Protein AF-A0A4R2IZD0-F1 (afdb_monomer_lite)

Secondary structure (DSSP, 8-state):
--------PPP-----------------------HHHHHHHHHHHHHHHHHSTTSHHHHHHHHHHHHHHHHHHHHHHHHS-----

Structure (mmCIF, N/CA/C/O backbone):
data_AF-A0A4R2IZD0-F1
#
_entry.id   AF-A0A4R2IZD0-F1
#
loop_
_atom_site.group_PDB
_atom_site.id
_atom_site.type_symbol
_atom_site.label_atom_id
_atom_site.label_alt_id
_atom_site.label_comp_id
_atom_site.label_asym_id
_atom_site.label_entity_id
_atom_site.label_seq_id
_atom_site.pdbx_PDB_ins_code
_atom_site.Cartn_x
_atom_site.Cartn_y
_atom_site.Cartn_z
_atom_site.occupancy
_atom_site.B_iso_or_equiv
_atom_site.auth_seq_id
_atom_site.auth_comp_id
_atom_site.auth_asym_id
_atom_site.auth_atom_id
_atom_site.pdbx_PDB_model_num
ATOM 1 N N . MET A 1 1 ? 29.004 5.013 35.390 1.00 43.78 1 MET A N 1
ATOM 2 C CA . MET A 1 1 ? 28.184 6.088 34.783 1.00 43.78 1 MET A CA 1
ATOM 3 C C . MET A 1 1 ? 28.108 5.840 33.280 1.00 43.78 1 MET A C 1
ATOM 5 O O . MET A 1 1 ? 29.132 5.926 32.617 1.00 43.78 1 MET A O 1
ATOM 9 N N . PHE A 1 2 ? 26.946 5.438 32.752 1.00 46.25 2 PHE A N 1
ATOM 10 C CA . PHE A 1 2 ? 26.779 5.041 31.346 1.00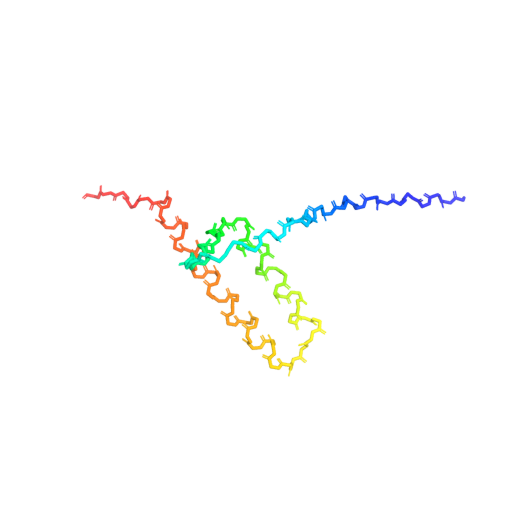 46.25 2 PHE A CA 1
ATOM 11 C C . PHE A 1 2 ? 26.285 6.221 30.496 1.00 46.25 2 PHE A C 1
ATOM 13 O O . PHE A 1 2 ? 25.242 6.807 30.774 1.00 46.25 2 PHE A O 1
ATOM 20 N N . ARG A 1 3 ? 27.057 6.576 29.464 1.00 45.00 3 ARG A N 1
ATOM 21 C CA . ARG A 1 3 ? 26.799 7.691 28.543 1.00 45.00 3 ARG A CA 1
ATOM 22 C C . ARG A 1 3 ? 25.865 7.204 27.426 1.00 45.00 3 ARG A C 1
ATOM 24 O O . ARG A 1 3 ? 26.278 6.392 26.600 1.00 45.00 3 ARG A O 1
ATOM 31 N N . ARG A 1 4 ? 24.609 7.668 27.410 1.00 47.62 4 ARG A N 1
ATOM 32 C CA . ARG A 1 4 ? 23.650 7.403 26.321 1.00 47.62 4 ARG A CA 1
ATOM 33 C C . ARG A 1 4 ? 24.181 8.029 25.029 1.00 47.62 4 ARG A C 1
ATOM 35 O O . ARG A 1 4 ? 24.309 9.246 24.936 1.00 47.62 4 ARG A O 1
ATOM 42 N N . LYS A 1 5 ? 24.513 7.194 24.044 1.00 54.50 5 LYS A N 1
ATOM 43 C CA . LYS A 1 5 ? 24.762 7.634 22.670 1.00 54.50 5 LYS A CA 1
ATOM 44 C C . LYS A 1 5 ? 23.395 7.883 22.037 1.00 54.50 5 LYS A C 1
ATOM 46 O O . LYS A 1 5 ? 22.642 6.939 21.823 1.00 54.50 5 LYS A O 1
ATOM 51 N N . HIS A 1 6 ? 23.059 9.147 21.808 1.00 48.97 6 HIS A N 1
ATOM 52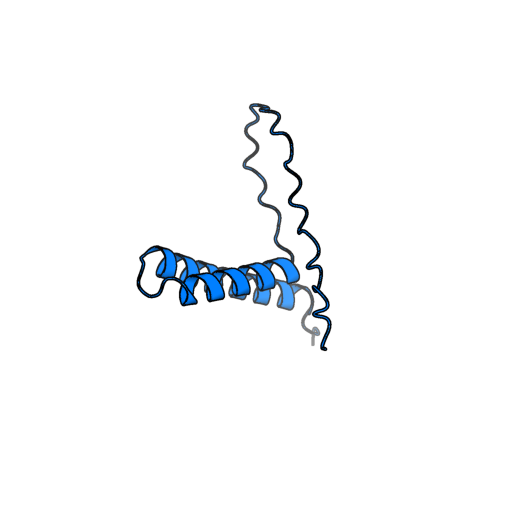 C CA . HIS A 1 6 ? 21.917 9.515 20.982 1.00 48.97 6 HIS A CA 1
ATOM 53 C C . HIS A 1 6 ? 22.209 9.044 19.555 1.00 48.97 6 HIS A C 1
ATOM 55 O O . HIS A 1 6 ? 23.115 9.562 18.903 1.00 48.97 6 HIS A O 1
ATOM 61 N N . LEU A 1 7 ? 21.494 8.012 19.106 1.00 48.97 7 LEU A N 1
ATOM 62 C CA . LEU A 1 7 ? 21.496 7.590 17.713 1.00 48.97 7 LEU A CA 1
ATOM 63 C C . LEU A 1 7 ? 20.751 8.670 16.921 1.00 48.97 7 LEU A C 1
ATOM 65 O O . LEU A 1 7 ? 19.553 8.876 17.099 1.00 48.97 7 LEU A O 1
ATOM 69 N N . HIS A 1 8 ? 21.499 9.413 16.116 1.00 42.88 8 HIS A N 1
ATOM 70 C CA . HIS A 1 8 ? 20.990 10.391 15.168 1.00 42.88 8 HIS A CA 1
ATOM 71 C C . HIS A 1 8 ? 20.281 9.626 14.044 1.00 42.88 8 HIS A C 1
ATOM 73 O O . HIS A 1 8 ? 20.939 9.023 13.199 1.00 42.88 8 HIS A O 1
ATOM 79 N N . ALA A 1 9 ? 18.948 9.583 14.067 1.00 46.72 9 ALA A N 1
ATOM 80 C CA . ALA A 1 9 ? 18.180 9.190 12.892 1.00 46.72 9 ALA A CA 1
ATOM 81 C C . ALA A 1 9 ? 18.425 10.255 11.805 1.00 46.72 9 ALA A C 1
ATOM 83 O O . ALA A 1 9 ? 18.313 11.445 12.119 1.00 46.72 9 ALA A O 1
ATOM 84 N N . PRO A 1 10 ? 18.798 9.888 10.567 1.00 52.12 10 PRO A N 1
ATOM 85 C CA . PRO A 1 10 ? 18.956 10.879 9.515 1.00 52.12 10 PRO A CA 1
ATOM 86 C C . PRO A 1 10 ? 17.597 11.554 9.265 1.00 52.12 10 PRO A C 1
ATOM 88 O O . PRO A 1 10 ? 16.581 10.857 9.182 1.00 52.12 10 PRO A O 1
ATOM 91 N N . PRO A 1 11 ? 17.540 12.892 9.162 1.00 47.03 11 PRO A N 1
ATOM 92 C CA . PRO A 1 11 ? 16.310 13.568 8.791 1.00 47.03 11 PRO A CA 1
ATOM 93 C C . PRO A 1 11 ? 15.949 13.146 7.365 1.00 47.03 11 PRO A C 1
ATOM 95 O O . PRO A 1 11 ? 16.713 13.384 6.429 1.00 47.03 11 PRO A O 1
ATOM 98 N N . VAL A 1 12 ? 14.791 12.506 7.195 1.00 53.94 12 VAL A N 1
ATOM 99 C CA . VAL A 1 12 ? 14.179 12.310 5.878 1.00 53.94 12 VAL A CA 1
ATOM 100 C C . VAL A 1 12 ? 13.888 13.704 5.333 1.00 53.94 12 VAL A C 1
ATOM 102 O O . VAL A 1 12 ? 12.941 14.369 5.749 1.00 53.94 12 VAL A O 1
ATOM 105 N N . ALA A 1 13 ? 14.767 14.192 4.463 1.00 48.38 13 ALA A N 1
ATOM 106 C CA . ALA A 1 13 ? 14.631 15.482 3.815 1.00 48.38 13 ALA A CA 1
ATOM 107 C C . ALA A 1 13 ? 13.496 15.406 2.783 1.00 48.38 13 ALA A C 1
ATOM 109 O O . ALA A 1 13 ? 13.730 15.178 1.598 1.00 48.38 13 ALA A O 1
ATOM 110 N N . VAL A 1 14 ? 12.256 15.602 3.231 1.00 54.84 14 VAL A N 1
ATOM 111 C CA . VAL A 1 14 ? 11.143 15.931 2.338 1.00 54.84 14 VAL A CA 1
ATOM 112 C C . VAL A 1 14 ? 11.392 17.361 1.869 1.00 54.84 14 VAL A C 1
ATOM 114 O O . VAL A 1 14 ? 11.170 18.320 2.606 1.00 54.84 14 VAL A O 1
ATOM 117 N N . ARG A 1 15 ? 11.964 17.512 0.673 1.00 55.16 15 ARG A N 1
ATOM 118 C CA . ARG A 1 15 ? 12.174 18.828 0.058 1.00 55.16 15 ARG A CA 1
ATOM 119 C C . ARG A 1 15 ? 10.787 19.427 -0.215 1.00 55.16 15 ARG A C 1
ATOM 121 O O . ARG A 1 15 ? 10.028 18.798 -0.951 1.00 55.16 15 ARG A O 1
ATOM 128 N N . PRO A 1 16 ? 10.433 20.608 0.321 1.00 45.91 16 PRO A N 1
ATOM 129 C CA . PRO A 1 16 ? 9.241 21.300 -0.136 1.00 45.91 16 PRO A CA 1
ATOM 130 C C . PRO A 1 16 ? 9.546 21.824 -1.541 1.00 45.91 16 PRO A C 1
ATOM 132 O O . PRO A 1 16 ? 10.294 22.786 -1.708 1.00 45.91 16 PRO A O 1
ATOM 135 N N . GLY A 1 17 ? 9.037 21.136 -2.563 1.00 47.84 17 GLY A N 1
ATOM 136 C CA . GLY A 1 17 ? 8.972 21.693 -3.907 1.00 47.84 17 GLY A CA 1
ATOM 137 C C . GLY A 1 17 ? 8.093 22.935 -3.847 1.00 47.84 17 GLY A C 1
ATOM 138 O O . GLY A 1 17 ? 6.930 22.855 -3.460 1.00 47.84 17 GLY A O 1
ATOM 139 N N . THR A 1 18 ? 8.674 24.091 -4.147 1.00 48.84 18 THR A N 1
ATOM 140 C CA . THR A 1 18 ? 7.948 25.344 -4.336 1.00 48.84 18 THR A CA 1
ATOM 141 C C . THR A 1 18 ? 6.919 25.135 -5.439 1.00 48.84 18 THR A C 1
ATOM 143 O O . THR A 1 18 ? 7.287 24.897 -6.586 1.00 48.84 18 THR A O 1
ATOM 146 N N . LEU A 1 19 ? 5.647 25.163 -5.048 1.00 45.06 19 LEU A N 1
ATOM 147 C CA . LEU A 1 19 ? 4.487 25.039 -5.917 1.00 45.06 19 LEU A CA 1
ATOM 148 C C . LEU A 1 19 ? 4.389 26.320 -6.761 1.00 45.06 19 LEU A C 1
ATOM 150 O O . LEU A 1 19 ? 3.864 27.330 -6.297 1.00 45.06 19 LEU A O 1
ATOM 154 N N . ASP A 1 20 ? 4.972 26.297 -7.958 1.00 44.59 20 ASP A N 1
ATOM 155 C CA . ASP A 1 20 ? 4.673 27.275 -9.001 1.00 44.59 20 ASP A CA 1
ATOM 156 C C . ASP A 1 20 ? 3.341 26.848 -9.622 1.00 44.59 20 ASP A C 1
ATOM 158 O O . ASP A 1 20 ? 3.213 25.735 -10.137 1.00 44.59 20 ASP A O 1
ATOM 162 N N . VAL A 1 21 ? 2.309 27.670 -9.445 1.00 50.25 21 VAL A N 1
ATOM 163 C CA . VAL A 1 21 ? 0.946 27.362 -9.890 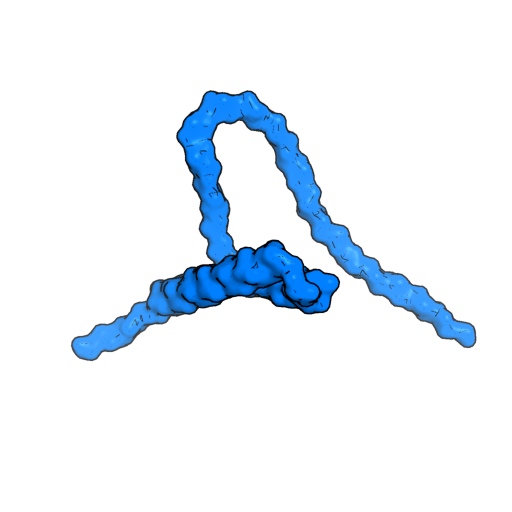1.00 50.25 21 VAL A CA 1
ATOM 164 C C . VAL A 1 21 ? 0.865 27.706 -11.373 1.00 50.25 21 VAL A C 1
ATOM 166 O O . VAL A 1 21 ? 0.382 28.771 -11.752 1.00 50.25 21 VAL A O 1
ATOM 169 N N . ALA A 1 22 ? 1.394 26.814 -12.207 1.00 43.00 22 ALA A N 1
ATOM 170 C CA . ALA A 1 22 ? 1.091 26.794 -13.626 1.00 43.00 22 ALA A CA 1
ATOM 171 C C . ALA A 1 22 ? -0.238 26.050 -13.814 1.00 43.00 22 ALA A C 1
ATOM 173 O O . ALA A 1 22 ? -0.360 24.867 -13.505 1.00 43.00 22 ALA A O 1
ATOM 174 N N . ASP A 1 23 ? -1.236 26.807 -14.257 1.00 52.69 23 ASP A N 1
ATOM 175 C CA . ASP A 1 23 ? -2.523 26.348 -14.764 1.00 52.69 23 ASP A CA 1
ATOM 176 C C . ASP A 1 23 ? -2.280 25.565 -16.063 1.00 52.69 23 ASP A C 1
ATOM 178 O O . ASP A 1 23 ? -2.284 26.136 -17.150 1.00 52.69 23 ASP A O 1
ATOM 182 N N . ASP A 1 24 ? -1.979 24.273 -15.947 1.00 44.50 24 ASP A N 1
ATOM 183 C CA . ASP A 1 24 ? -1.929 23.364 -17.087 1.00 44.50 24 ASP A CA 1
ATOM 184 C C . ASP A 1 24 ? -2.731 22.108 -16.752 1.00 44.50 24 ASP A C 1
ATOM 186 O O . ASP A 1 24 ? -2.695 21.589 -15.635 1.00 44.50 24 ASP A O 1
ATOM 190 N N . ASN A 1 25 ? -3.501 21.645 -17.730 1.00 48.00 25 ASN A N 1
ATOM 191 C CA . ASN A 1 25 ? -4.362 20.464 -17.671 1.00 48.00 25 ASN A CA 1
ATOM 192 C C . ASN A 1 25 ? -3.521 19.167 -17.692 1.00 48.00 25 ASN A C 1
ATOM 194 O O . ASN A 1 25 ? -3.896 18.174 -18.315 1.00 48.00 25 ASN A O 1
ATOM 198 N N . ASP A 1 26 ? -2.370 19.175 -17.026 1.00 49.31 26 ASP A N 1
ATOM 199 C CA . ASP A 1 26 ? -1.569 17.999 -16.752 1.00 49.31 26 ASP A CA 1
ATOM 200 C C . ASP A 1 26 ? -2.269 17.239 -15.629 1.00 49.31 26 ASP A C 1
ATOM 202 O O . ASP A 1 26 ? -2.110 17.541 -14.445 1.00 49.31 26 ASP A O 1
ATOM 206 N N . ASP A 1 27 ? -3.076 16.248 -16.013 1.00 52.38 27 ASP A N 1
ATOM 207 C CA . ASP A 1 27 ? -3.410 15.122 -15.144 1.00 52.38 27 ASP A CA 1
ATOM 208 C C . ASP A 1 27 ? -2.086 14.711 -14.483 1.00 52.38 27 ASP A C 1
ATOM 210 O O . ASP A 1 27 ? -1.179 14.280 -15.206 1.00 52.38 27 ASP A O 1
ATOM 214 N N . PRO A 1 28 ? -1.873 14.974 -13.176 1.00 54.75 28 PRO A N 1
ATOM 215 C CA . PRO A 1 28 ? -0.548 14.875 -12.597 1.00 54.75 28 PRO A CA 1
ATOM 216 C C . PRO A 1 28 ? -0.124 13.434 -12.790 1.00 54.75 28 PRO A C 1
ATOM 218 O O . PRO A 1 28 ? -0.721 12.539 -12.189 1.00 54.75 28 PRO A O 1
ATOM 221 N N . MET A 1 29 ? 0.847 13.206 -13.681 1.00 57.97 29 MET A N 1
ATOM 222 C CA . MET A 1 29 ? 1.287 11.862 -14.011 1.00 57.97 29 MET A CA 1
ATOM 223 C C . MET A 1 29 ? 1.864 11.291 -12.725 1.00 57.97 29 MET A C 1
ATOM 225 O O . MET A 1 29 ? 2.988 11.612 -12.333 1.00 57.97 29 MET A O 1
ATOM 229 N N . LEU A 1 30 ? 1.031 10.537 -12.005 1.00 57.34 30 LEU A N 1
ATOM 230 C CA . LEU A 1 30 ? 1.370 10.061 -10.679 1.00 57.34 30 LEU A CA 1
ATOM 231 C C . LEU A 1 30 ? 2.647 9.241 -10.840 1.00 57.34 30 LEU A C 1
ATOM 233 O O . LEU A 1 30 ? 2.662 8.3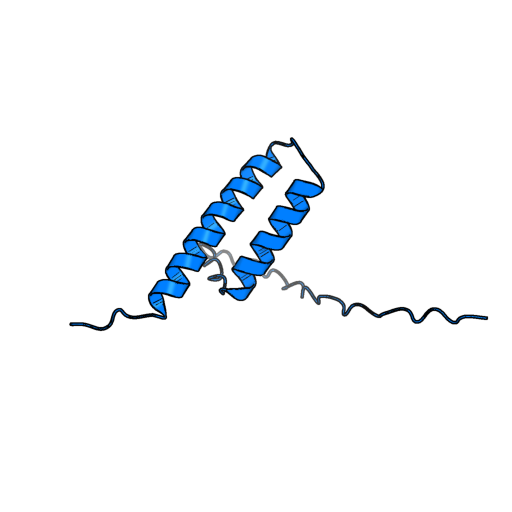26 -11.674 1.00 57.34 30 LEU A O 1
ATOM 237 N N . PRO A 1 31 ? 3.722 9.569 -10.103 1.00 66.44 31 PRO A N 1
ATOM 238 C CA . PRO A 1 31 ? 4.982 8.873 -10.267 1.00 66.44 31 PRO A CA 1
ATOM 239 C C . PRO A 1 31 ? 4.739 7.372 -10.111 1.00 66.44 31 PRO A C 1
ATOM 241 O O . PRO A 1 31 ? 4.100 6.904 -9.162 1.00 66.44 31 PRO A O 1
ATOM 244 N N . VAL A 1 32 ? 5.194 6.612 -11.108 1.00 77.81 32 VAL A N 1
ATOM 245 C CA . VAL A 1 32 ? 5.138 5.154 -11.084 1.00 77.81 32 VAL A CA 1
ATOM 246 C C . VAL A 1 32 ? 6.009 4.706 -9.920 1.00 77.81 32 VAL A C 1
ATOM 248 O O . VAL A 1 32 ? 7.227 4.811 -9.988 1.00 77.81 32 VAL A O 1
ATOM 251 N N . LEU A 1 33 ? 5.371 4.242 -8.844 1.00 82.50 33 LEU A N 1
ATOM 252 C CA . LEU A 1 33 ? 6.080 3.727 -7.679 1.00 82.50 33 LEU A CA 1
ATOM 253 C C . LEU A 1 33 ? 6.976 2.559 -8.097 1.00 82.50 33 LEU A C 1
ATOM 255 O O . LEU A 1 33 ? 6.506 1.591 -8.704 1.00 82.50 33 LEU A O 1
ATOM 259 N N . THR A 1 34 ? 8.248 2.649 -7.734 1.00 88.38 34 THR A N 1
ATOM 260 C CA . THR A 1 34 ? 9.200 1.542 -7.803 1.00 88.38 34 THR A CA 1
ATOM 261 C C . THR A 1 34 ? 8.809 0.438 -6.818 1.00 88.38 34 THR A C 1
ATOM 263 O O . THR A 1 34 ? 8.090 0.671 -5.844 1.00 88.38 34 THR A O 1
ATOM 266 N N . GLN A 1 35 ? 9.327 -0.777 -7.015 1.00 88.12 35 GLN A N 1
ATOM 267 C CA . GLN A 1 35 ? 9.112 -1.900 -6.093 1.00 88.12 35 GLN A CA 1
ATOM 268 C C . GLN A 1 35 ? 9.465 -1.555 -4.636 1.00 88.12 35 GLN A C 1
ATOM 270 O O . GLN A 1 35 ? 8.707 -1.886 -3.723 1.00 88.12 35 GLN A O 1
ATOM 275 N N . ALA A 1 36 ? 10.578 -0.850 -4.410 1.00 89.50 36 ALA A N 1
ATOM 276 C CA . ALA A 1 36 ? 10.998 -0.443 -3.071 1.00 89.50 36 ALA A CA 1
ATOM 277 C C . ALA A 1 36 ? 10.011 0.548 -2.429 1.00 89.50 36 ALA A C 1
ATOM 279 O O . ALA A 1 36 ? 9.698 0.436 -1.244 1.00 89.50 36 ALA A O 1
ATOM 280 N N . GLU A 1 37 ? 9.481 1.487 -3.213 1.00 91.31 37 GLU A N 1
ATOM 281 C CA . GLU A 1 37 ? 8.488 2.458 -2.744 1.00 91.31 37 GLU A CA 1
ATOM 282 C C . GLU A 1 37 ? 7.136 1.801 -2.456 1.00 91.31 37 GLU A C 1
ATOM 284 O O . GLU A 1 37 ? 6.489 2.148 -1.468 1.00 91.31 37 GLU A O 1
ATOM 289 N N . ILE A 1 38 ? 6.731 0.812 -3.261 1.00 91.75 38 ILE A N 1
ATOM 290 C CA . ILE A 1 38 ? 5.520 0.022 -3.008 1.00 91.75 38 ILE A CA 1
ATOM 291 C C . ILE A 1 38 ? 5.628 -0.700 -1.658 1.00 91.75 38 ILE A C 1
ATOM 293 O O . ILE A 1 38 ? 4.708 -0.616 -0.844 1.00 91.75 38 ILE A O 1
ATOM 297 N N . LEU A 1 39 ? 6.758 -1.358 -1.386 1.00 93.62 39 LEU A N 1
ATOM 298 C CA . LEU A 1 39 ? 6.989 -2.050 -0.113 1.00 93.62 39 LEU A CA 1
ATOM 299 C C . LEU A 1 39 ? 7.022 -1.083 1.079 1.00 93.62 39 LEU A C 1
ATOM 301 O O . LEU A 1 39 ? 6.437 -1.368 2.125 1.00 93.62 39 LEU A O 1
ATOM 305 N N . ALA A 1 40 ? 7.659 0.080 0.921 1.00 93.19 40 ALA A N 1
ATOM 306 C CA . ALA A 1 40 ? 7.676 1.111 1.956 1.00 93.19 40 ALA A CA 1
ATOM 307 C C . ALA A 1 40 ? 6.263 1.641 2.264 1.00 93.19 40 ALA A C 1
ATOM 309 O O . ALA A 1 40 ? 5.914 1.815 3.434 1.00 93.19 40 ALA A O 1
ATOM 310 N N . ALA A 1 41 ? 5.439 1.851 1.232 1.00 92.81 41 ALA A N 1
ATOM 311 C CA . ALA A 1 41 ? 4.055 2.293 1.381 1.00 92.81 41 ALA A CA 1
ATOM 312 C C . ALA A 1 41 ? 3.186 1.242 2.087 1.00 92.81 41 ALA A C 1
ATOM 314 O O . ALA A 1 41 ? 2.426 1.595 2.988 1.00 92.81 41 ALA A O 1
ATOM 315 N N . VAL A 1 42 ? 3.333 -0.042 1.737 1.00 94.56 42 VAL A N 1
ATOM 316 C CA . VAL A 1 42 ? 2.638 -1.144 2.425 1.00 94.56 42 VAL A CA 1
ATOM 317 C C . VAL A 1 42 ? 2.987 -1.157 3.912 1.00 94.56 42 VAL A C 1
ATOM 319 O O . VAL A 1 42 ? 2.083 -1.122 4.742 1.00 94.56 42 VAL A O 1
ATOM 322 N N . ASN A 1 43 ? 4.275 -1.101 4.260 1.00 95.44 43 ASN A N 1
ATOM 323 C CA . ASN A 1 43 ? 4.715 -1.106 5.657 1.00 95.44 43 ASN A CA 1
ATOM 324 C C . ASN A 1 43 ? 4.171 0.099 6.455 1.00 95.44 43 ASN A C 1
ATOM 326 O O . ASN A 1 43 ? 3.800 -0.032 7.621 1.00 95.44 43 ASN A O 1
ATOM 330 N N . LEU A 1 44 ? 4.084 1.279 5.829 1.00 94.75 44 LEU A N 1
ATOM 331 C CA . LEU A 1 44 ? 3.503 2.465 6.464 1.00 94.75 44 LEU A CA 1
ATOM 332 C C . LEU A 1 44 ? 1.995 2.304 6.707 1.00 94.75 44 LEU A C 1
ATOM 334 O O . LEU A 1 44 ? 1.508 2.670 7.777 1.00 94.75 44 LEU A O 1
ATOM 338 N N . LEU A 1 45 ? 1.264 1.738 5.744 1.00 93.75 45 LEU A N 1
ATOM 339 C CA . LEU A 1 45 ? -0.172 1.479 5.871 1.00 93.75 45 LEU A CA 1
ATOM 340 C C . LEU A 1 45 ? -0.470 0.402 6.921 1.00 93.75 45 LEU A C 1
ATOM 342 O O . LEU A 1 45 ? -1.404 0.560 7.703 1.00 93.75 45 LEU A O 1
ATOM 346 N N . GLU A 1 46 ? 0.341 -0.653 6.998 1.00 93.75 46 GLU A N 1
ATOM 347 C CA . GLU A 1 46 ? 0.219 -1.669 8.048 1.00 93.75 46 GLU A CA 1
ATOM 348 C C . GLU A 1 46 ? 0.440 -1.066 9.437 1.00 93.75 46 GLU A C 1
ATOM 350 O O . GLU A 1 46 ? -0.331 -1.329 10.362 1.00 93.75 46 GLU A O 1
ATOM 355 N N . HIS A 1 47 ? 1.448 -0.202 9.581 1.00 93.69 47 HIS A N 1
ATOM 356 C CA . HIS A 1 47 ? 1.686 0.493 10.840 1.00 93.69 47 HIS A CA 1
ATOM 357 C C . HIS A 1 47 ? 0.537 1.446 11.199 1.00 93.69 47 HIS A C 1
ATOM 359 O O . HIS A 1 47 ? 0.125 1.513 12.356 1.00 93.69 47 HIS A O 1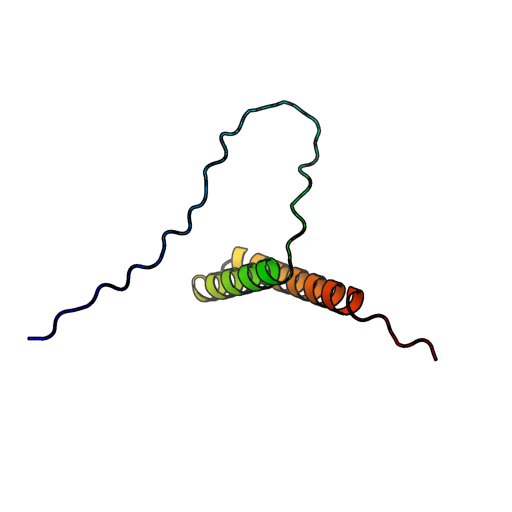
ATOM 365 N N . TYR A 1 48 ? -0.030 2.140 10.210 1.00 90.88 48 TYR A N 1
ATOM 366 C CA . TYR A 1 48 ? -1.204 2.990 10.403 1.00 90.88 48 TYR A CA 1
ATOM 367 C C . TYR A 1 48 ? -2.417 2.195 10.916 1.00 90.88 48 TYR A C 1
ATOM 369 O O . TYR A 1 48 ? -3.045 2.600 11.896 1.00 90.88 48 TYR A O 1
ATOM 377 N N . ILE A 1 49 ? -2.695 1.030 10.323 1.00 91.31 49 ILE A N 1
ATOM 378 C CA . ILE A 1 49 ? -3.777 0.127 10.750 1.00 91.31 49 ILE A CA 1
ATOM 379 C C . ILE A 1 49 ? -3.584 -0.328 12.203 1.00 91.31 49 ILE A C 1
ATOM 381 O O . ILE A 1 49 ? -4.545 -0.380 12.969 1.00 91.31 49 ILE A O 1
ATOM 385 N N . GLN A 1 50 ? -2.345 -0.633 12.599 1.00 90.81 50 GLN A N 1
ATOM 386 C CA . GLN A 1 50 ? -2.023 -1.041 13.970 1.00 90.81 50 GLN A CA 1
ATOM 387 C C . GLN A 1 50 ? -2.243 0.083 14.992 1.00 90.81 50 GLN A C 1
ATOM 389 O O . GLN A 1 50 ? -2.589 -0.199 16.139 1.00 90.81 50 GLN A O 1
ATOM 394 N N . LEU A 1 51 ? -2.036 1.342 14.594 1.00 89.31 51 LEU A N 1
ATOM 395 C CA . LEU A 1 51 ? -2.203 2.507 15.466 1.00 89.31 51 LEU A CA 1
ATOM 396 C C . LEU A 1 51 ? -3.667 2.949 15.609 1.00 89.31 51 LEU A C 1
ATOM 398 O O . LEU A 1 51 ? -4.019 3.478 16.663 1.00 89.31 51 LEU A O 1
ATOM 402 N N . SER A 1 52 ? -4.507 2.724 14.592 1.00 83.00 52 SER A N 1
ATOM 403 C CA . SER A 1 52 ? -5.935 3.096 14.592 1.00 83.00 52 SER A CA 1
ATOM 404 C C . SER A 1 52 ? -6.840 1.908 14.222 1.00 83.00 52 SER A C 1
ATOM 406 O O . SER A 1 52 ? -7.457 1.878 13.152 1.00 83.00 52 SER A O 1
ATOM 408 N N . PRO A 1 53 ? -6.926 0.869 15.070 1.00 73.50 53 PRO A N 1
ATOM 409 C CA . PRO A 1 53 ? -7.771 -0.280 14.780 1.00 73.50 53 PRO A CA 1
ATOM 410 C C . PRO A 1 53 ? -9.258 0.104 14.841 1.00 73.50 53 PRO A C 1
ATOM 412 O O . PRO A 1 53 ? -9.741 0.577 15.867 1.00 73.50 53 PRO A O 1
ATOM 415 N N . GLY A 1 54 ? -9.997 -0.164 13.760 1.00 71.56 54 GLY A N 1
ATOM 416 C CA . GLY A 1 54 ? -11.462 -0.044 13.720 1.00 71.56 54 GLY A CA 1
ATOM 417 C C . GLY A 1 54 ? -12.028 1.260 13.151 1.00 71.56 54 GLY A C 1
ATOM 418 O O . GLY A 1 54 ? -13.246 1.418 13.137 1.00 71.56 54 GLY A O 1
ATOM 419 N N . ASP A 1 55 ? -11.187 2.165 12.649 1.00 77.00 55 ASP A N 1
ATOM 420 C CA . ASP A 1 55 ? -11.644 3.371 11.955 1.00 77.00 55 ASP A CA 1
ATOM 421 C C . ASP A 1 55 ? -11.868 3.106 10.455 1.00 77.00 55 ASP A C 1
ATOM 423 O O . ASP A 1 55 ? -11.146 2.342 9.826 1.00 77.00 55 ASP A O 1
ATOM 427 N N . HIS A 1 56 ? -12.836 3.782 9.831 1.00 74.12 56 HIS A N 1
ATOM 428 C CA . HIS A 1 56 ? -13.062 3.728 8.376 1.00 74.12 56 HIS A CA 1
ATOM 429 C C . HIS A 1 56 ? -11.796 3.905 7.493 1.00 74.12 56 HIS A C 1
ATOM 431 O O . HIS A 1 56 ? -11.658 3.194 6.494 1.00 74.12 56 HIS A O 1
ATOM 437 N N . PRO A 1 57 ? -10.828 4.791 7.814 1.00 80.06 57 PRO A N 1
ATOM 438 C CA . PRO A 1 57 ? -9.553 4.858 7.092 1.00 80.06 57 PRO A CA 1
ATOM 439 C C . PRO A 1 57 ? -8.708 3.572 7.146 1.00 80.06 57 PRO A C 1
ATOM 441 O O . PRO A 1 57 ? -7.858 3.377 6.278 1.00 80.06 57 PRO A O 1
ATOM 444 N N . THR A 1 58 ? -8.947 2.675 8.101 1.00 83.56 58 THR A N 1
ATOM 445 C CA . THR A 1 58 ? -8.282 1.369 8.227 1.00 83.56 58 THR A CA 1
ATOM 446 C C . THR A 1 58 ? -8.750 0.402 7.134 1.00 83.56 58 THR A C 1
ATOM 448 O O . THR A 1 58 ? -7.928 -0.311 6.557 1.00 83.56 58 THR A O 1
ATOM 451 N N . ASP A 1 59 ? -10.031 0.455 6.751 1.00 87.31 59 ASP A N 1
ATOM 452 C CA . ASP A 1 59 ? -10.571 -0.317 5.618 1.00 87.31 59 ASP A CA 1
ATOM 453 C C . ASP A 1 59 ? -9.987 0.161 4.281 1.00 87.31 59 ASP A C 1
ATOM 455 O O . ASP A 1 59 ? -9.611 -0.635 3.408 1.00 87.31 59 ASP A O 1
ATOM 459 N N . LEU A 1 60 ? -9.865 1.485 4.125 1.00 90.69 60 LEU A N 1
ATOM 460 C CA . LEU A 1 60 ? -9.221 2.084 2.959 1.00 90.69 60 LEU A CA 1
ATOM 461 C C . LEU A 1 60 ? -7.739 1.694 2.895 1.00 90.69 60 LEU A C 1
ATOM 463 O O . LEU A 1 60 ? -7.266 1.281 1.836 1.00 90.69 60 LEU A O 1
ATOM 467 N N . ALA A 1 61 ? -7.020 1.773 4.018 1.00 91.38 61 ALA A N 1
ATOM 468 C CA . ALA A 1 61 ? -5.621 1.367 4.103 1.00 91.38 61 ALA A CA 1
ATOM 469 C C . ALA A 1 61 ? -5.434 -0.111 3.721 1.00 91.38 61 ALA A C 1
ATOM 471 O O . ALA A 1 61 ? -4.564 -0.420 2.905 1.00 91.38 61 ALA A O 1
ATOM 472 N N . GLY A 1 62 ? -6.299 -1.006 4.211 1.00 91.31 62 GLY A N 1
ATOM 473 C CA . GLY A 1 62 ? -6.289 -2.421 3.826 1.00 91.31 62 GLY A CA 1
ATOM 474 C C . GLY A 1 62 ? -6.504 -2.623 2.323 1.00 91.31 62 GLY A C 1
ATOM 475 O O . GLY A 1 62 ? -5.773 -3.374 1.675 1.00 91.31 62 GLY A O 1
ATOM 476 N N . THR A 1 63 ? -7.445 -1.883 1.733 1.00 94.00 63 THR A N 1
ATOM 477 C CA . THR A 1 63 ? -7.694 -1.917 0.282 1.00 94.00 63 THR A CA 1
ATOM 478 C C . THR A 1 63 ? -6.477 -1.442 -0.520 1.00 94.00 63 THR A C 1
ATOM 480 O O . THR A 1 63 ? -6.140 -2.031 -1.552 1.00 94.00 63 THR A O 1
ATOM 483 N N . LEU A 1 64 ? -5.801 -0.387 -0.059 1.00 94.19 64 LEU A N 1
ATOM 484 C CA . LEU A 1 64 ? -4.598 0.139 -0.704 1.00 94.19 64 LEU A CA 1
ATOM 485 C C . LEU A 1 64 ? -3.434 -0.854 -0.635 1.00 94.19 64 LEU A C 1
ATOM 487 O O . LEU A 1 64 ? -2.767 -1.049 -1.651 1.00 94.19 64 LEU A O 1
ATOM 491 N N . ILE A 1 65 ? -3.237 -1.530 0.502 1.00 94.50 65 ILE A N 1
ATOM 492 C CA . ILE A 1 65 ? -2.215 -2.578 0.652 1.00 94.50 65 ILE A CA 1
ATOM 493 C C . ILE A 1 65 ? -2.412 -3.677 -0.396 1.00 94.50 65 ILE A C 1
ATOM 495 O O . ILE A 1 65 ? -1.470 -4.013 -1.112 1.00 94.50 65 ILE A O 1
ATOM 499 N N . VAL A 1 66 ? -3.637 -4.189 -0.550 1.00 95.69 66 VAL A N 1
ATOM 500 C CA . VAL A 1 66 ? -3.927 -5.255 -1.525 1.00 95.69 66 VAL A CA 1
ATOM 501 C C . VAL A 1 66 ? -3.593 -4.814 -2.951 1.00 95.69 66 VAL A C 1
ATOM 503 O O . VAL A 1 66 ? -2.941 -5.550 -3.691 1.00 95.69 66 VAL A O 1
ATOM 506 N N . ARG A 1 67 ? -3.983 -3.595 -3.341 1.00 93.81 67 ARG A N 1
ATOM 507 C CA . ARG A 1 67 ? -3.697 -3.065 -4.687 1.00 93.81 67 ARG A CA 1
ATOM 508 C C . ARG A 1 67 ? -2.205 -2.847 -4.929 1.00 93.81 67 ARG A C 1
ATOM 510 O O . ARG A 1 67 ? -1.727 -3.070 -6.039 1.00 93.81 67 ARG A O 1
ATOM 517 N N . LEU A 1 68 ? -1.480 -2.401 -3.908 1.00 93.06 68 LEU A N 1
ATOM 518 C CA . LEU A 1 68 ? -0.037 -2.197 -3.968 1.00 93.06 68 LEU A CA 1
ATOM 519 C C . LEU A 1 68 ? 0.708 -3.527 -4.132 1.00 93.06 68 LEU A C 1
ATOM 521 O O . LEU A 1 68 ? 1.575 -3.625 -4.997 1.00 93.06 68 LEU A O 1
ATOM 525 N N . LEU A 1 69 ? 0.328 -4.563 -3.381 1.00 93.44 69 LEU A N 1
ATOM 526 C CA . LEU A 1 69 ? 0.918 -5.899 -3.507 1.00 93.44 69 LEU A CA 1
ATOM 527 C C . LEU A 1 69 ? 0.592 -6.561 -4.853 1.00 93.44 69 LEU A C 1
ATOM 529 O O . LEU A 1 69 ? 1.471 -7.168 -5.460 1.00 93.44 69 LEU A O 1
ATOM 533 N N . ASP A 1 70 ? -0.629 -6.395 -5.366 1.00 91.94 70 ASP A N 1
ATOM 534 C CA . ASP A 1 70 ? -0.985 -6.878 -6.706 1.00 91.94 70 ASP A CA 1
ATOM 535 C C . ASP A 1 70 ? -0.161 -6.172 -7.795 1.00 91.94 70 ASP A C 1
ATOM 537 O O . ASP A 1 70 ? 0.393 -6.812 -8.690 1.00 91.94 70 ASP A O 1
ATOM 541 N N . ARG A 1 71 ? 0.012 -4.848 -7.685 1.00 88.81 71 ARG A N 1
ATOM 542 C CA . ARG A 1 71 ? 0.901 -4.096 -8.580 1.00 88.81 71 ARG A CA 1
ATOM 543 C C . ARG A 1 71 ? 2.340 -4.602 -8.500 1.00 88.81 71 ARG A C 1
ATOM 545 O O . ARG A 1 71 ? 2.976 -4.743 -9.539 1.00 88.81 71 ARG A O 1
ATOM 552 N N . LEU A 1 72 ? 2.839 -4.877 -7.297 1.00 89.94 72 LEU A N 1
ATOM 553 C CA . LEU A 1 72 ? 4.185 -5.401 -7.096 1.00 89.94 72 LEU A CA 1
ATOM 554 C C . LEU A 1 72 ? 4.375 -6.755 -7.786 1.00 89.94 72 LEU A C 1
ATOM 556 O O . LEU A 1 72 ? 5.350 -6.940 -8.505 1.00 89.94 72 LEU A O 1
ATOM 560 N N . HIS A 1 73 ? 3.417 -7.666 -7.621 1.00 89.88 73 HIS A N 1
ATOM 561 C CA . HIS A 1 73 ? 3.450 -8.973 -8.271 1.00 89.88 73 HIS A CA 1
ATOM 562 C C . HIS A 1 73 ? 3.459 -8.855 -9.802 1.00 89.88 73 HIS A C 1
ATOM 564 O O . HIS A 1 73 ? 4.160 -9.598 -10.484 1.00 89.88 73 HIS A O 1
ATOM 570 N N . ARG A 1 74 ? 2.724 -7.893 -10.370 1.00 86.50 74 ARG A N 1
ATOM 571 C CA . ARG A 1 74 ? 2.759 -7.638 -11.819 1.00 86.50 74 ARG A CA 1
ATOM 572 C C . ARG A 1 74 ? 4.107 -7.094 -12.293 1.00 86.50 74 ARG A C 1
ATOM 574 O O . ARG A 1 74 ? 4.518 -7.442 -13.391 1.00 86.50 74 ARG A O 1
ATOM 581 N N . LEU A 1 75 ? 4.776 -6.256 -11.496 1.00 83.25 75 LEU A N 1
ATOM 582 C CA . LEU A 1 75 ? 6.120 -5.761 -11.814 1.00 83.25 75 LEU A CA 1
ATOM 583 C C . LEU A 1 75 ? 7.150 -6.898 -11.794 1.00 83.25 75 LEU A C 1
ATOM 585 O O . LEU A 1 75 ? 7.930 -7.013 -12.729 1.00 83.25 75 LEU A O 1
ATOM 589 N N . ASP A 1 76 ? 7.081 -7.781 -10.798 1.00 79.56 76 ASP A N 1
ATOM 590 C CA . ASP A 1 76 ? 7.976 -8.941 -10.675 1.00 79.56 76 ASP A CA 1
ATOM 591 C C . ASP A 1 76 ? 7.849 -9.909 -11.872 1.00 79.56 76 ASP A C 1
ATOM 593 O O . ASP A 1 76 ? 8.844 -10.368 -12.432 1.00 79.56 76 ASP A O 1
ATOM 597 N N . ASN A 1 77 ? 6.618 -10.136 -12.348 1.00 73.12 77 ASN A N 1
ATOM 598 C CA . ASN A 1 77 ? 6.355 -10.960 -13.535 1.00 73.12 77 ASN A CA 1
ATOM 599 C C . ASN A 1 77 ? 6.794 -10.306 -14.860 1.00 73.12 77 ASN A C 1
ATOM 601 O O . ASN A 1 77 ? 6.992 -11.011 -15.845 1.00 73.12 77 ASN A O 1
ATOM 605 N N . LEU A 1 78 ? 6.942 -8.978 -14.918 1.00 64.50 78 LEU A N 1
ATOM 606 C CA . LEU A 1 78 ? 7.454 -8.288 -16.111 1.00 64.50 78 LEU A CA 1
ATOM 607 C C . LEU A 1 78 ? 8.979 -8.425 -16.245 1.00 64.50 78 LEU A C 1
ATOM 609 O O . LEU A 1 78 ? 9.486 -8.407 -17.365 1.00 64.50 78 LEU A O 1
ATOM 613 N N . ASP A 1 79 ? 9.693 -8.597 -15.129 1.00 58.44 79 ASP A N 1
ATOM 614 C CA . ASP A 1 79 ? 11.146 -8.816 -15.102 1.00 58.44 79 ASP A CA 1
ATOM 615 C C . ASP A 1 79 ? 11.548 -10.294 -15.298 1.00 58.44 79 ASP A C 1
ATOM 617 O O . ASP A 1 79 ? 12.714 -10.587 -15.572 1.00 58.44 79 ASP A O 1
ATOM 621 N N . SER A 1 80 ? 10.595 -11.232 -15.225 1.00 55.09 80 SER A N 1
ATOM 622 C CA . SER A 1 80 ? 10.809 -12.665 -15.488 1.00 55.09 80 SER A CA 1
ATOM 623 C C . SER A 1 80 ? 10.049 -13.126 -16.739 1.00 55.09 80 SER A C 1
ATOM 625 O O . SER A 1 80 ? 8.949 -13.667 -16.617 1.00 55.09 80 SER A O 1
ATOM 627 N N . PRO A 1 81 ? 10.598 -12.953 -17.959 1.00 54.94 81 PRO A N 1
ATOM 628 C CA . PRO A 1 81 ? 9.985 -13.535 -19.147 1.00 54.94 81 PRO A CA 1
ATOM 629 C C . PRO A 1 81 ? 10.003 -15.068 -19.034 1.00 54.94 81 PRO A C 1
ATOM 631 O O . PRO A 1 81 ? 11.058 -15.666 -18.814 1.00 54.94 81 PRO A O 1
ATOM 634 N N . GLU A 1 82 ? 8.835 -15.702 -19.183 1.00 61.19 82 GLU A N 1
ATOM 635 C CA . GLU A 1 82 ? 8.714 -17.160 -19.312 1.00 61.19 82 GLU A CA 1
ATOM 636 C C . GLU A 1 82 ? 9.731 -17.697 -20.340 1.00 61.19 82 GLU A C 1
ATOM 638 O O . GLU A 1 82 ? 9.872 -17.115 -21.424 1.00 61.19 82 GLU A O 1
ATOM 643 N N . PRO A 1 83 ? 10.434 -18.813 -20.061 1.00 49.00 83 PRO A N 1
ATOM 644 C CA . PRO A 1 83 ? 11.235 -19.466 -21.079 1.00 49.00 83 PRO A CA 1
ATOM 645 C C . PRO A 1 83 ? 10.279 -20.058 -22.120 1.00 49.00 83 PRO A C 1
ATOM 647 O O . PRO A 1 83 ? 9.535 -20.994 -21.835 1.00 49.00 83 PRO A O 1
ATOM 650 N N . ALA A 1 84 ? 10.287 -19.493 -23.327 1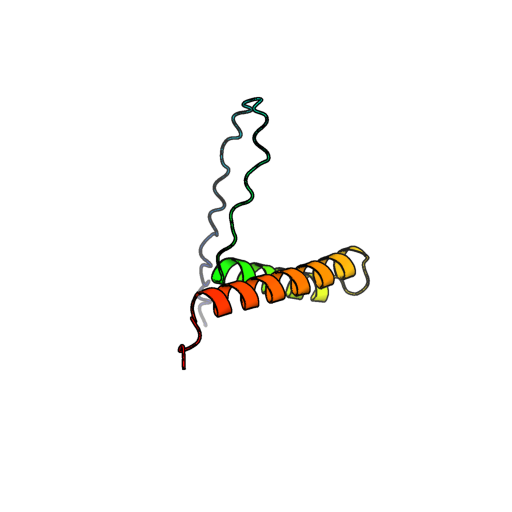.00 55.91 84 ALA A N 1
ATOM 651 C CA . ALA A 1 84 ? 9.578 -20.058 -24.467 1.00 55.91 84 ALA A CA 1
ATOM 652 C C . ALA A 1 84 ? 10.078 -21.496 -24.710 1.00 55.91 84 ALA A C 1
ATOM 654 O O . ALA A 1 84 ? 11.261 -21.700 -24.995 1.00 55.91 84 ALA A O 1
ATOM 655 N N . HIS A 1 85 ? 9.182 -22.471 -24.541 1.00 48.56 85 HIS A N 1
ATOM 656 C CA . HIS A 1 85 ? 9.391 -23.876 -24.895 1.00 48.56 85 HIS A CA 1
ATOM 657 C C . HIS A 1 85 ? 9.196 -24.115 -26.393 1.00 48.56 85 HIS A C 1
ATOM 659 O O . HIS A 1 85 ? 8.260 -23.517 -26.972 1.00 48.56 85 HIS A O 1
#

pLDDT: mean 71.24, std 19.57, range [42.88, 95.69]

Radius of gyration: 19.57 Å; chains: 1; bounding box: 41×51×60 Å

Organism: NCBI:txid2512217

Sequence (85 aa):
MFRRKHLHAPPVAVRPGTLDVADDNDDPMLPVLTQAEILAAVNLLEHYIQLSPGDHPTDLAGTLIVRLLDRLHRLDNLDSPEPAH

Foldseek 3Di:
DDDDDPDDDPPPPPDPDDDPPDPDPPPPPPPDDDLVRLVVLLVVLVVVCVVDPPDPVNVVSVVSNVVSVVVNVVVVVVVDDDDDD